Protein AF-A0A819VST8-F1 (afdb_monomer_lite)

Secondary structure (DSSP, 8-state):
-HHHHHT-B-GGGG-HHHHHHHHHHH-TT-----PPP-TTS--SS-TT-BHHHHHHTTT-S---TT---HHHHHHH--SS-------TTHHHHHHHHHHHHHHHHHHHHHHHHHHHHHHHHHHHHH--

Radius of gyration: 36.41 Å; chains: 1; bounding box: 97×29×79 Å

pLDDT: mean 84.96, std 10.05, range [50.5, 96.31]

Sequence (128 aa):
MIESLLQSTLECFYNQTCINQLNSYLLSNSSLDVKALDSSLTSRFVEKSTMEELINKLLIEQWNLSMIHENYYNACQPISCIYSYTTRNDIIYTLTIVIGLVGGIIEILKFVIPPVIQSFAQYWFKTK

Structure (mmCIF, N/CA/C/O backbone):
data_AF-A0A819VST8-F1
#
_entry.id   AF-A0A819VST8-F1
#
loop_
_atom_site.group_PDB
_atom_site.id
_atom_site.type_symbol
_atom_site.label_atom_id
_atom_site.label_alt_id
_atom_site.label_comp_id
_atom_site.label_asym_id
_atom_site.label_entity_id
_atom_site.label_seq_id
_atom_site.pdbx_PDB_ins_code
_atom_site.Cartn_x
_atom_site.Cartn_y
_atom_site.Cartn_z
_atom_site.occupancy
_atom_site.B_iso_or_equiv
_atom_site.auth_seq_id
_atom_site.auth_comp_id
_atom_site.auth_asym_id
_atom_site.auth_atom_id
_atom_site.pdbx_PDB_model_num
ATOM 1 N N . MET A 1 1 ? 15.556 8.993 4.849 1.00 66.88 1 MET A N 1
ATOM 2 C CA . MET A 1 1 ? 15.970 7.852 3.997 1.00 66.88 1 MET A CA 1
ATOM 3 C C . MET A 1 1 ? 14.804 7.320 3.168 1.00 66.88 1 MET A C 1
ATOM 5 O O . MET A 1 1 ? 14.963 7.209 1.964 1.00 66.88 1 MET A O 1
ATOM 9 N N . ILE A 1 2 ? 13.632 7.064 3.768 1.00 88.69 2 ILE A N 1
ATOM 10 C CA . ILE A 1 2 ? 12.424 6.631 3.032 1.00 88.69 2 ILE A CA 1
ATOM 11 C C . ILE A 1 2 ? 11.936 7.702 2.041 1.00 88.69 2 ILE A C 1
ATOM 13 O O . ILE A 1 2 ? 11.661 7.381 0.894 1.00 88.69 2 ILE A O 1
ATOM 17 N N . GLU A 1 3 ? 11.915 8.976 2.438 1.00 91.38 3 GLU A N 1
ATOM 18 C CA . GLU A 1 3 ? 11.487 10.079 1.557 1.00 91.38 3 GLU A CA 1
ATOM 19 C C . GLU A 1 3 ? 12.358 10.217 0.301 1.00 91.38 3 GLU A C 1
ATOM 21 O O . GLU A 1 3 ? 11.846 10.402 -0.797 1.00 91.38 3 GLU A O 1
ATOM 26 N N . SER A 1 4 ? 13.676 10.052 0.440 1.00 92.31 4 SER A N 1
ATOM 27 C CA . SER A 1 4 ? 14.606 10.099 -0.693 1.00 92.31 4 SER A CA 1
ATOM 28 C C . SER A 1 4 ? 14.367 8.958 -1.684 1.00 92.31 4 SER A C 1
ATOM 30 O O . SER A 1 4 ? 14.519 9.149 -2.885 1.00 92.31 4 SER A O 1
ATOM 32 N N . LEU A 1 5 ? 13.976 7.777 -1.191 1.00 91.31 5 LEU A N 1
ATOM 33 C CA . LEU A 1 5 ? 13.612 6.645 -2.041 1.00 91.31 5 LEU A CA 1
ATOM 34 C C . LEU A 1 5 ? 12.278 6.899 -2.750 1.00 91.31 5 LEU A C 1
ATOM 36 O O . LEU A 1 5 ? 12.171 6.640 -3.943 1.00 91.31 5 LEU A O 1
ATOM 40 N N . LEU A 1 6 ? 11.289 7.443 -2.039 1.00 94.75 6 LEU A N 1
ATOM 41 C CA . LEU A 1 6 ? 9.976 7.785 -2.593 1.00 94.75 6 LEU A CA 1
ATOM 42 C C . LEU A 1 6 ? 10.078 8.809 -3.733 1.00 94.75 6 LEU A C 1
ATOM 44 O O . LEU A 1 6 ? 9.383 8.674 -4.736 1.00 94.75 6 LEU A O 1
ATOM 48 N N . GLN A 1 7 ? 11.001 9.766 -3.620 1.00 94.94 7 GLN A N 1
ATOM 49 C CA . GLN A 1 7 ? 11.268 10.761 -4.662 1.00 94.94 7 GLN A CA 1
ATOM 50 C C . GLN A 1 7 ? 12.120 10.248 -5.835 1.00 94.94 7 GLN A C 1
ATOM 52 O O . GLN A 1 7 ? 12.202 10.927 -6.856 1.00 94.94 7 GLN A O 1
ATOM 57 N N . SER A 1 8 ? 12.765 9.083 -5.717 1.00 94.69 8 SER A N 1
ATOM 58 C CA . SER A 1 8 ? 13.571 8.513 -6.807 1.00 94.69 8 SER A CA 1
ATOM 59 C C . SER A 1 8 ? 12.707 7.964 -7.949 1.00 94.69 8 SER A C 1
ATOM 61 O O . SER A 1 8 ? 11.537 7.646 -7.743 1.00 94.69 8 SER A O 1
ATOM 63 N N . THR A 1 9 ? 13.279 7.840 -9.149 1.00 95.38 9 THR A N 1
ATOM 64 C CA . THR A 1 9 ? 12.622 7.291 -10.350 1.00 95.38 9 THR A CA 1
ATOM 65 C C . THR A 1 9 ? 13.312 6.005 -10.821 1.00 95.38 9 THR A C 1
ATOM 67 O O . THR A 1 9 ? 14.452 5.719 -10.444 1.00 95.38 9 THR A O 1
ATOM 70 N N . LEU A 1 10 ? 12.632 5.216 -11.662 1.00 91.94 10 LEU A N 1
ATOM 71 C CA . LEU A 1 10 ? 13.165 3.969 -12.242 1.00 91.94 10 LEU A CA 1
ATOM 72 C C . LEU A 1 10 ? 13.749 4.156 -13.658 1.00 91.94 10 LEU A C 1
ATOM 74 O O . LEU A 1 10 ? 13.943 3.184 -14.386 1.00 91.94 10 LEU A O 1
ATOM 78 N N . GLU A 1 11 ? 14.078 5.391 -14.046 1.00 92.94 11 GLU A N 1
ATOM 79 C CA . GLU A 1 11 ? 14.580 5.750 -15.385 1.00 92.94 11 GLU A CA 1
ATOM 80 C C . GLU A 1 11 ? 15.812 4.936 -15.812 1.00 92.94 11 GLU A C 1
ATOM 82 O O . GLU A 1 11 ? 15.970 4.593 -16.983 1.00 92.94 11 GLU A O 1
ATOM 87 N N . CYS A 1 12 ? 16.675 4.566 -14.859 1.00 91.44 12 CYS A N 1
ATOM 88 C CA . CYS A 1 12 ? 17.875 3.771 -15.128 1.00 91.44 12 CYS A CA 1
ATOM 89 C C . CYS A 1 12 ? 17.556 2.433 -15.813 1.00 91.44 12 CYS A C 1
ATOM 91 O O . CYS A 1 12 ? 18.360 1.947 -16.605 1.00 91.44 12 CYS A O 1
ATOM 93 N N . PHE A 1 13 ? 16.379 1.852 -15.560 1.00 91.25 13 PHE A N 1
ATOM 94 C CA . PHE A 1 13 ? 15.987 0.566 -16.139 1.00 91.25 13 PHE A CA 1
ATOM 95 C C . PHE A 1 13 ? 15.666 0.643 -17.636 1.00 91.25 13 PHE A C 1
ATOM 97 O O . PHE A 1 13 ? 15.646 -0.393 -18.293 1.00 91.25 13 PHE A O 1
ATOM 104 N N . TYR A 1 14 ? 15.495 1.843 -18.191 1.00 92.50 14 TYR A N 1
ATOM 105 C CA . TYR A 1 14 ? 15.276 2.082 -19.621 1.00 92.50 14 TYR A CA 1
ATOM 106 C C . TYR A 1 14 ? 16.563 2.492 -20.357 1.00 92.50 14 TYR A C 1
ATOM 108 O O . TYR A 1 14 ? 16.557 2.710 -21.567 1.00 92.50 14 TYR A O 1
ATOM 116 N N . ASN A 1 15 ? 17.700 2.582 -19.654 1.00 93.75 15 ASN A N 1
ATOM 117 C CA . ASN A 1 15 ? 18.968 3.023 -20.226 1.00 93.75 15 ASN A CA 1
ATOM 118 C C . ASN A 1 15 ? 20.072 1.973 -20.043 1.00 93.75 15 ASN A C 1
ATOM 120 O O . ASN A 1 15 ? 20.566 1.744 -18.937 1.00 93.75 15 ASN A O 1
ATOM 124 N N . GLN A 1 16 ? 20.534 1.389 -21.153 1.00 92.06 16 GLN A N 1
ATOM 125 C CA . GLN A 1 16 ? 21.549 0.333 -21.122 1.00 92.06 16 GLN A CA 1
ATOM 126 C C . GLN A 1 16 ? 22.876 0.796 -20.505 1.00 92.06 16 GLN A C 1
ATOM 128 O O . GLN A 1 16 ? 23.534 0.025 -19.811 1.00 92.06 16 GLN A O 1
ATOM 133 N N . THR A 1 17 ? 23.276 2.051 -20.713 1.00 92.88 17 THR A N 1
ATOM 134 C CA . THR A 1 17 ? 24.505 2.602 -20.125 1.00 92.88 17 THR A CA 1
ATOM 135 C C . THR A 1 17 ? 24.401 2.650 -18.604 1.00 92.88 17 THR A C 1
ATOM 137 O O . THR A 1 17 ? 25.340 2.252 -17.916 1.00 92.88 17 THR A O 1
ATOM 140 N N . CYS A 1 18 ? 23.246 3.074 -18.085 1.00 92.25 18 CYS A N 1
ATOM 141 C CA . CYS A 1 18 ? 22.991 3.115 -16.648 1.00 92.25 18 CYS A CA 1
ATOM 142 C C . CYS A 1 18 ? 22.982 1.705 -16.038 1.00 92.25 18 CYS A C 1
ATOM 144 O O . CYS A 1 18 ? 23.647 1.461 -15.032 1.00 92.25 18 CYS A O 1
ATOM 146 N N . ILE A 1 19 ? 22.318 0.747 -16.696 1.00 90.25 19 ILE A N 1
ATOM 147 C CA . ILE A 1 19 ? 22.334 -0.664 -16.285 1.00 90.25 19 ILE A CA 1
ATOM 148 C C . ILE A 1 19 ? 23.755 -1.216 -16.270 1.00 90.25 19 ILE A C 1
ATOM 150 O O . ILE A 1 19 ? 24.137 -1.847 -15.294 1.00 90.25 19 ILE A O 1
ATOM 154 N N . ASN A 1 20 ? 24.561 -0.963 -17.302 1.00 88.50 20 ASN A N 1
ATOM 155 C CA . ASN A 1 20 ? 25.937 -1.460 -17.365 1.00 88.50 20 ASN A CA 1
ATOM 156 C C . ASN A 1 20 ? 26.792 -0.919 -16.206 1.00 88.50 20 ASN A C 1
ATOM 158 O O . ASN A 1 20 ? 27.593 -1.658 -15.630 1.00 88.50 20 ASN A O 1
ATOM 162 N N . GLN A 1 21 ? 26.592 0.347 -15.824 1.00 89.12 21 GLN A N 1
ATOM 163 C CA . GLN A 1 21 ? 27.224 0.930 -14.639 1.00 89.12 21 GLN A CA 1
ATOM 164 C C . GLN A 1 21 ? 26.743 0.237 -13.361 1.00 89.12 21 GLN A C 1
ATOM 166 O O . GLN A 1 21 ? 27.568 -0.194 -12.558 1.00 89.12 21 GLN A O 1
ATOM 171 N N . LEU A 1 22 ? 25.432 0.056 -13.191 1.00 87.19 22 LEU A N 1
ATOM 172 C CA . LEU A 1 22 ? 24.858 -0.632 -12.033 1.00 87.19 22 LEU A CA 1
ATOM 173 C C . LEU A 1 22 ? 25.353 -2.084 -11.915 1.00 87.19 22 LEU A C 1
ATOM 175 O O . LEU A 1 22 ? 25.685 -2.547 -10.824 1.00 87.19 22 LEU A O 1
ATOM 179 N N . ASN A 1 23 ? 25.469 -2.777 -13.048 1.00 84.44 23 ASN A N 1
ATOM 180 C CA . ASN A 1 23 ? 25.943 -4.154 -13.150 1.00 84.44 23 ASN A CA 1
ATOM 181 C C . ASN A 1 23 ? 27.373 -4.291 -12.603 1.00 84.44 23 ASN A C 1
ATOM 183 O O . ASN A 1 23 ? 27.675 -5.238 -11.878 1.00 84.44 23 ASN A O 1
ATOM 187 N N . SER A 1 24 ? 28.233 -3.298 -12.867 1.00 80.81 24 SER A N 1
ATOM 188 C CA . SER A 1 24 ? 29.603 -3.268 -12.338 1.00 80.81 24 SER A CA 1
ATOM 189 C C . SER A 1 24 ? 29.665 -3.198 -10.804 1.00 80.81 24 SER A C 1
ATOM 191 O O . SER A 1 24 ? 30.584 -3.757 -10.205 1.00 80.81 24 SER A O 1
ATOM 193 N N . TYR A 1 25 ? 28.669 -2.573 -10.164 1.00 83.00 25 TYR A N 1
ATOM 194 C CA . TYR A 1 25 ? 28.592 -2.450 -8.707 1.00 83.00 25 TYR A CA 1
ATOM 195 C C . TYR A 1 25 ? 27.928 -3.653 -8.028 1.00 83.00 25 TYR A C 1
ATOM 197 O O . TYR A 1 25 ? 28.300 -3.988 -6.906 1.00 83.00 25 TYR A O 1
ATOM 205 N N . LEU A 1 26 ? 26.940 -4.285 -8.673 1.00 79.12 26 LEU A N 1
ATOM 206 C CA . LEU A 1 26 ? 26.102 -5.312 -8.039 1.00 79.12 26 LEU A CA 1
ATOM 207 C C . LEU A 1 26 ? 26.472 -6.757 -8.403 1.00 79.12 26 LEU A C 1
ATOM 209 O O . LEU A 1 26 ? 26.255 -7.656 -7.595 1.00 79.12 26 LEU A O 1
ATOM 213 N N . LEU A 1 27 ? 26.991 -7.005 -9.608 1.00 72.00 27 LEU A N 1
ATOM 214 C CA . LEU A 1 27 ? 27.031 -8.345 -10.213 1.00 72.00 27 LEU A CA 1
ATOM 215 C C . LEU A 1 27 ? 28.431 -8.709 -10.724 1.00 72.00 27 LEU A C 1
ATOM 217 O O . LEU A 1 27 ? 28.597 -9.296 -11.792 1.00 72.00 27 LEU A O 1
ATOM 221 N N . SER A 1 28 ? 29.452 -8.408 -9.919 1.00 65.31 28 SER A N 1
ATOM 222 C CA . SER A 1 28 ? 30.881 -8.527 -10.251 1.00 65.31 28 SER A CA 1
ATOM 223 C C . SER A 1 28 ? 31.346 -9.920 -10.726 1.00 65.31 28 SER A C 1
ATOM 225 O O . SER A 1 28 ? 32.455 -10.024 -11.234 1.00 65.31 28 SER A O 1
ATOM 227 N N . ASN A 1 29 ? 30.535 -10.978 -10.576 1.00 63.38 29 ASN A N 1
ATOM 228 C CA . ASN A 1 29 ? 30.897 -12.372 -10.886 1.00 63.38 29 ASN A CA 1
ATOM 229 C C . ASN A 1 29 ? 29.829 -13.175 -11.656 1.00 63.38 29 ASN A C 1
ATOM 231 O O . ASN A 1 29 ? 29.992 -14.381 -11.837 1.00 63.38 29 ASN A O 1
ATOM 235 N N . SER A 1 30 ? 28.738 -12.554 -12.113 1.00 65.44 30 SER A N 1
ATOM 236 C CA . SER A 1 30 ? 27.671 -13.257 -12.840 1.00 65.44 30 SER A CA 1
ATOM 237 C C . SER A 1 30 ? 27.462 -12.648 -14.219 1.00 65.44 30 SER A C 1
ATOM 239 O O . SER A 1 30 ? 27.048 -11.498 -14.338 1.00 65.44 30 SER A O 1
ATOM 241 N N . SER A 1 31 ? 27.705 -13.436 -15.265 1.00 66.12 31 SER A N 1
ATOM 242 C CA . SER A 1 31 ? 27.433 -13.084 -16.660 1.00 66.12 31 SER A CA 1
ATOM 243 C C . SER A 1 31 ? 25.932 -13.176 -16.960 1.00 66.12 31 SER A C 1
ATOM 245 O O . SER A 1 31 ? 25.486 -14.058 -17.693 1.00 66.12 31 SER A O 1
ATOM 247 N N . LEU A 1 32 ? 25.142 -12.305 -16.334 1.00 72.12 32 LEU A N 1
ATOM 248 C CA . LEU A 1 32 ? 23.738 -12.106 -16.678 1.00 72.12 32 LEU A CA 1
ATOM 249 C C . LEU A 1 32 ? 23.660 -11.025 -17.761 1.00 72.12 32 LEU A C 1
ATOM 251 O O . LEU A 1 32 ? 24.133 -9.906 -17.562 1.00 72.12 32 LEU A O 1
ATOM 255 N N . ASP A 1 33 ? 23.075 -11.370 -18.908 1.00 80.62 33 ASP A N 1
ATOM 256 C CA . ASP A 1 33 ? 22.766 -10.422 -19.984 1.00 80.62 33 ASP A CA 1
ATOM 257 C C . ASP A 1 33 ? 21.541 -9.589 -19.576 1.00 80.62 33 ASP A C 1
ATOM 259 O O . ASP A 1 33 ? 20.398 -9.929 -19.887 1.00 80.62 33 ASP A O 1
ATOM 263 N N . VAL A 1 34 ? 21.775 -8.539 -18.782 1.00 85.62 34 VAL A N 1
ATOM 264 C CA . VAL A 1 34 ? 20.727 -7.613 -18.336 1.00 85.62 34 VAL A CA 1
ATOM 265 C C . VAL A 1 34 ? 20.527 -6.541 -19.402 1.00 85.62 34 VAL A C 1
ATOM 267 O O . VAL A 1 34 ? 21.403 -5.704 -19.636 1.00 85.62 34 VAL A O 1
ATOM 270 N N . LYS A 1 35 ? 19.351 -6.551 -20.029 1.00 90.75 35 LYS A N 1
ATOM 271 C CA . LYS A 1 35 ? 18.955 -5.563 -21.035 1.00 90.75 35 LYS A CA 1
ATOM 272 C C . LYS A 1 35 ? 18.032 -4.508 -20.450 1.00 90.75 35 LYS A C 1
ATOM 274 O O . LYS A 1 35 ? 17.226 -4.799 -19.569 1.00 90.75 35 LYS A O 1
ATOM 279 N N . ALA A 1 36 ? 18.152 -3.297 -20.978 1.00 92.00 36 ALA A N 1
ATOM 280 C CA . ALA A 1 36 ? 17.223 -2.214 -20.709 1.00 92.00 36 ALA A CA 1
ATOM 281 C C . ALA A 1 36 ? 15.803 -2.558 -21.172 1.00 92.00 36 ALA A C 1
ATOM 283 O O . ALA A 1 36 ? 15.606 -3.266 -22.164 1.00 92.00 36 ALA A O 1
ATOM 284 N N . LEU A 1 37 ? 14.828 -2.041 -20.430 1.00 91.06 37 LEU A N 1
ATOM 285 C CA . LEU A 1 37 ? 13.416 -2.087 -20.776 1.00 91.06 37 LEU A CA 1
ATOM 286 C C . LEU A 1 37 ? 13.156 -1.273 -22.047 1.00 91.06 37 LEU A C 1
ATOM 288 O O . LEU A 1 37 ? 13.809 -0.262 -22.307 1.00 91.06 37 LEU A O 1
ATOM 292 N N . ASP A 1 38 ? 12.181 -1.725 -22.829 1.00 91.00 38 ASP A N 1
ATOM 293 C CA . ASP A 1 38 ? 11.779 -1.069 -24.067 1.00 91.00 38 ASP A CA 1
ATOM 294 C C . ASP A 1 38 ? 10.794 0.069 -23.772 1.00 91.00 38 ASP A C 1
ATOM 296 O O . ASP A 1 38 ? 9.662 -0.163 -23.345 1.00 91.00 38 ASP A O 1
ATOM 300 N N . SER A 1 39 ? 11.235 1.301 -24.021 1.00 87.38 39 SER A N 1
ATOM 301 C CA . SER A 1 39 ? 10.445 2.523 -23.853 1.00 87.38 39 SER A CA 1
ATOM 302 C C . SER A 1 39 ? 9.323 2.687 -24.879 1.00 87.38 39 SER A C 1
ATOM 304 O O . SER A 1 39 ? 8.426 3.508 -24.693 1.00 87.38 39 SER A O 1
ATOM 306 N N . SER A 1 40 ? 9.350 1.921 -25.973 1.00 87.81 40 SER A N 1
ATOM 307 C CA . SER A 1 40 ? 8.307 1.963 -27.001 1.00 87.81 40 SER A CA 1
ATOM 308 C C . SER A 1 40 ? 7.057 1.164 -26.623 1.00 87.81 40 SER A C 1
ATOM 310 O O . SER A 1 40 ? 5.995 1.350 -27.226 1.00 87.81 40 SER A O 1
ATOM 312 N N . LEU A 1 41 ? 7.154 0.293 -25.614 1.00 88.06 41 LEU A N 1
ATOM 313 C CA . LEU A 1 41 ? 6.019 -0.467 -25.110 1.00 88.06 41 LEU A CA 1
ATOM 314 C C . LEU A 1 41 ? 5.060 0.439 -24.338 1.00 88.06 41 LEU A C 1
ATOM 316 O O . LEU A 1 41 ? 5.452 1.331 -23.589 1.00 88.06 41 LEU A O 1
ATOM 320 N N . THR A 1 42 ? 3.763 0.187 -24.494 1.00 83.81 42 THR A N 1
ATOM 321 C CA . THR A 1 42 ? 2.738 0.936 -23.766 1.00 83.81 42 THR A CA 1
ATOM 322 C C . THR A 1 42 ? 2.745 0.526 -22.292 1.00 83.81 42 THR A C 1
ATOM 324 O O . THR A 1 42 ? 2.311 -0.575 -21.950 1.00 83.81 42 THR A O 1
ATOM 327 N N . SER A 1 43 ? 3.218 1.419 -21.423 1.00 87.25 43 SER A N 1
ATOM 328 C CA . SER A 1 43 ? 3.136 1.294 -19.964 1.00 87.25 43 SER A CA 1
ATOM 329 C C . SER A 1 43 ? 2.109 2.275 -19.400 1.00 87.25 43 SER A C 1
ATOM 331 O O . SER A 1 43 ? 1.798 3.308 -19.999 1.00 87.25 43 SER A O 1
ATOM 333 N N . ARG A 1 44 ? 1.549 1.933 -18.238 1.00 89.81 44 ARG A N 1
ATOM 334 C CA . ARG A 1 44 ? 0.669 2.829 -17.482 1.00 89.81 44 ARG A CA 1
ATOM 335 C C . ARG A 1 44 ? 1.453 3.971 -16.833 1.00 89.81 44 ARG A C 1
ATOM 337 O O . ARG A 1 44 ? 0.880 5.041 -16.620 1.00 89.81 44 ARG A O 1
ATOM 344 N N . PHE A 1 45 ? 2.716 3.735 -16.491 1.00 90.31 45 PHE A N 1
ATOM 345 C CA . PHE A 1 45 ? 3.594 4.714 -15.864 1.00 90.31 45 PHE A CA 1
ATOM 346 C C . PHE A 1 45 ? 4.587 5.254 -16.887 1.00 90.31 45 PHE A C 1
ATOM 348 O O . PHE A 1 45 ? 4.993 4.570 -17.822 1.00 90.31 45 PHE A O 1
ATOM 355 N N . VAL A 1 46 ? 4.974 6.512 -16.714 1.00 90.19 46 VAL A N 1
ATOM 356 C CA . VAL A 1 46 ? 6.021 7.114 -17.540 1.00 90.19 46 VAL A CA 1
ATOM 357 C C . VAL A 1 46 ? 7.364 6.799 -16.885 1.00 90.19 46 VAL A C 1
ATOM 359 O O . VAL A 1 46 ? 7.439 6.672 -15.667 1.00 90.19 46 VAL A O 1
ATOM 362 N N . GLU A 1 47 ? 8.443 6.718 -17.660 1.00 89.06 47 GLU A N 1
ATOM 363 C CA . GLU A 1 47 ? 9.793 6.414 -17.147 1.00 89.06 47 GLU A CA 1
ATOM 364 C C . GLU A 1 47 ? 10.213 7.308 -15.967 1.00 89.06 47 GLU A C 1
ATOM 366 O O . GLU A 1 47 ? 10.892 6.853 -15.050 1.00 89.06 47 GLU A O 1
ATOM 371 N N . LYS A 1 48 ? 9.756 8.568 -15.976 1.00 92.00 48 LYS A N 1
ATOM 372 C CA . LYS A 1 48 ? 10.046 9.591 -14.959 1.00 92.00 48 LYS A CA 1
ATOM 373 C C . LYS A 1 48 ? 9.111 9.575 -13.749 1.00 92.00 48 LYS A C 1
ATOM 375 O O . LYS A 1 48 ? 9.188 10.477 -12.917 1.00 92.00 48 LYS A O 1
ATOM 380 N N . SER A 1 49 ? 8.197 8.612 -13.663 1.00 93.94 49 SER A N 1
ATOM 381 C CA . SER A 1 49 ? 7.328 8.475 -12.497 1.00 93.94 49 SER A C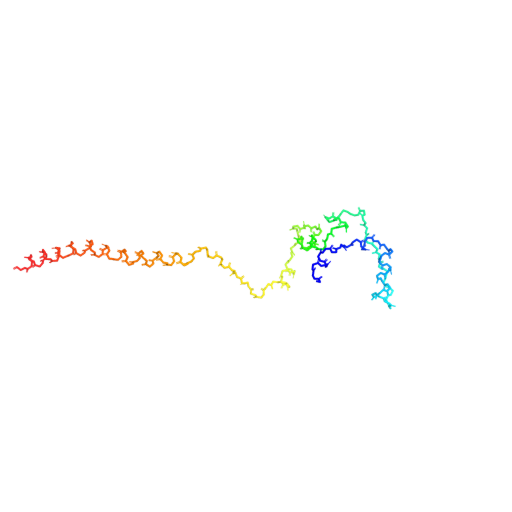A 1
ATOM 382 C C . SER A 1 49 ? 8.146 8.139 -11.253 1.00 93.94 49 SER A C 1
ATOM 384 O O . SER A 1 49 ? 9.101 7.355 -11.296 1.00 93.94 49 SER A O 1
ATOM 386 N N . THR A 1 50 ? 7.779 8.757 -10.133 1.00 95.50 50 THR A N 1
ATOM 387 C CA . THR A 1 50 ? 8.483 8.565 -8.862 1.00 95.50 50 THR A CA 1
ATOM 388 C C . THR A 1 50 ? 8.072 7.254 -8.208 1.00 95.50 50 THR A C 1
ATOM 390 O O . THR A 1 50 ? 6.957 6.762 -8.391 1.00 95.50 50 THR A O 1
ATOM 393 N N . MET A 1 51 ? 8.947 6.687 -7.384 1.00 95.25 51 MET A N 1
ATOM 394 C CA . MET A 1 51 ? 8.652 5.466 -6.641 1.00 95.25 51 MET A CA 1
ATOM 395 C C . MET A 1 51 ? 7.402 5.625 -5.761 1.00 95.25 51 MET A C 1
ATOM 397 O O . MET A 1 51 ? 6.639 4.677 -5.591 1.00 95.25 51 MET A O 1
ATOM 401 N N . GLU A 1 52 ? 7.150 6.830 -5.247 1.00 95.44 52 GLU A N 1
ATOM 402 C CA . GLU A 1 52 ? 5.913 7.170 -4.545 1.00 95.44 52 GLU A CA 1
ATOM 403 C C . GLU A 1 52 ? 4.665 6.994 -5.419 1.00 95.44 52 GLU A C 1
ATOM 405 O O . GLU A 1 52 ? 3.701 6.355 -4.993 1.00 95.44 52 GLU A O 1
ATOM 410 N N . GLU A 1 53 ? 4.674 7.516 -6.649 1.00 94.94 53 GLU A N 1
ATOM 411 C CA . GLU A 1 53 ? 3.561 7.358 -7.591 1.00 94.94 53 GLU A CA 1
ATOM 412 C C . GLU A 1 53 ? 3.300 5.884 -7.908 1.00 94.94 53 GLU A C 1
ATOM 414 O O . GLU A 1 53 ? 2.147 5.438 -7.906 1.00 94.94 53 GLU A O 1
ATOM 419 N N . LEU A 1 54 ? 4.370 5.119 -8.127 1.00 94.12 54 LEU A N 1
ATOM 420 C CA . LEU A 1 54 ? 4.303 3.688 -8.397 1.00 94.12 54 LEU A CA 1
ATOM 421 C C . LEU A 1 54 ? 3.694 2.928 -7.208 1.00 94.12 54 LEU A C 1
ATOM 423 O O . LEU A 1 54 ? 2.733 2.175 -7.384 1.00 94.12 54 LEU A O 1
ATOM 427 N N . ILE A 1 55 ? 4.193 3.162 -5.990 1.00 93.56 55 ILE A N 1
ATOM 428 C CA . ILE A 1 55 ? 3.706 2.523 -4.755 1.00 93.56 55 ILE A CA 1
ATOM 429 C C . ILE A 1 55 ? 2.243 2.876 -4.480 1.00 93.56 55 ILE A C 1
ATOM 431 O O . ILE A 1 55 ? 1.441 1.983 -4.205 1.00 93.56 55 ILE A O 1
ATOM 435 N N . ASN A 1 56 ? 1.858 4.145 -4.633 1.00 93.81 56 ASN A N 1
ATOM 436 C CA . ASN A 1 56 ? 0.474 4.595 -4.449 1.00 93.81 56 ASN A CA 1
ATOM 437 C C . ASN A 1 56 ? -0.505 3.935 -5.431 1.00 93.81 56 ASN A C 1
ATOM 439 O O . ASN A 1 56 ? -1.716 3.903 -5.196 1.00 93.81 56 ASN A O 1
ATOM 443 N N . LYS A 1 57 ? 0.003 3.404 -6.546 1.00 92.19 57 LYS A N 1
ATOM 444 C CA . LYS A 1 57 ? -0.757 2.645 -7.543 1.00 92.19 57 LYS A CA 1
ATOM 445 C C . LYS A 1 57 ? -0.443 1.146 -7.522 1.00 92.19 57 LYS A C 1
ATOM 447 O O . LYS A 1 57 ? -0.794 0.456 -8.484 1.00 92.19 57 LYS A O 1
ATOM 452 N N . LEU A 1 58 ? 0.151 0.660 -6.428 1.00 89.25 58 LEU A N 1
ATOM 453 C CA . LEU A 1 58 ? 0.478 -0.743 -6.157 1.00 89.25 58 LEU A CA 1
ATOM 454 C C . LEU A 1 58 ? 1.452 -1.366 -7.173 1.00 89.25 58 LEU A C 1
ATOM 456 O O . LEU A 1 58 ? 1.522 -2.585 -7.274 1.00 89.25 58 LEU A O 1
ATOM 460 N N . LEU A 1 59 ? 2.183 -0.546 -7.939 1.00 89.56 59 LEU A N 1
ATOM 461 C CA . LEU A 1 59 ? 3.061 -0.969 -9.038 1.00 89.56 59 LEU A CA 1
ATOM 462 C C . LEU A 1 59 ? 2.325 -1.774 -10.130 1.00 89.56 59 LEU A C 1
ATOM 464 O O . LEU A 1 59 ? 2.933 -2.538 -10.875 1.00 89.56 59 LEU A O 1
ATOM 468 N N . ILE A 1 60 ? 1.001 -1.629 -10.232 1.00 87.12 60 ILE A N 1
ATOM 469 C CA . ILE A 1 60 ? 0.192 -2.408 -11.175 1.00 87.12 60 ILE A CA 1
ATOM 470 C C . ILE A 1 60 ? 0.199 -1.724 -12.540 1.00 87.12 60 ILE A C 1
ATOM 472 O O . ILE A 1 60 ? -0.428 -0.679 -12.713 1.00 87.12 60 ILE A O 1
ATOM 476 N N . GLU A 1 61 ? 0.856 -2.335 -13.522 1.00 86.06 61 GLU A N 1
ATOM 477 C CA . GLU A 1 61 ? 0.855 -1.873 -14.918 1.00 86.06 61 GLU A CA 1
ATOM 478 C C . GLU A 1 61 ? -0.511 -2.066 -15.589 1.00 86.06 61 GLU A C 1
ATOM 480 O O . GLU A 1 61 ? -1.017 -1.170 -16.261 1.00 86.06 61 GLU A O 1
ATOM 485 N N . GLN A 1 62 ? -1.149 -3.223 -15.384 1.00 83.31 62 GLN A N 1
ATOM 486 C CA . GLN A 1 62 ? -2.400 -3.582 -16.054 1.00 83.31 62 GLN A CA 1
ATOM 487 C C . GLN A 1 62 ? -3.359 -4.282 -15.090 1.00 83.31 62 GLN A C 1
ATOM 489 O O . GLN A 1 62 ? -2.989 -5.235 -14.406 1.00 83.31 62 GLN A O 1
ATOM 494 N N . TRP A 1 63 ? -4.616 -3.837 -15.072 1.00 76.12 63 TRP A N 1
ATOM 495 C CA . TRP A 1 63 ? -5.684 -4.486 -14.314 1.00 76.12 63 TRP A CA 1
ATOM 496 C C . TRP A 1 63 ? -6.384 -5.511 -15.199 1.00 76.12 63 TRP A C 1
ATOM 498 O O . TRP A 1 63 ? -7.247 -5.160 -16.003 1.00 76.12 63 TRP A O 1
ATOM 508 N N . ASN A 1 64 ? -6.018 -6.784 -15.061 1.00 75.31 64 ASN A N 1
ATOM 509 C CA . ASN A 1 64 ? -6.750 -7.862 -15.712 1.00 75.31 64 ASN A CA 1
ATOM 510 C C . ASN A 1 64 ? -7.801 -8.426 -14.750 1.00 75.31 64 ASN A C 1
ATOM 512 O O . ASN A 1 64 ? -7.477 -9.210 -13.864 1.00 75.31 64 ASN A O 1
ATOM 516 N N . LEU A 1 65 ? -9.068 -8.064 -14.960 1.00 68.81 65 LEU A N 1
ATOM 517 C CA . LEU A 1 65 ? -10.199 -8.557 -14.161 1.00 68.81 65 LEU A CA 1
ATOM 518 C C . LEU A 1 65 ? -10.423 -10.076 -14.284 1.00 68.81 65 LEU A C 1
ATOM 520 O O . LEU A 1 65 ? -11.162 -10.646 -13.489 1.00 68.81 65 LEU A O 1
ATOM 524 N N . SER A 1 66 ? -9.788 -10.731 -15.260 1.00 68.69 66 SER A N 1
ATOM 525 C CA . SER A 1 66 ? -9.841 -12.189 -15.430 1.00 68.69 66 SER A CA 1
ATOM 526 C C . SER A 1 66 ? -8.763 -12.921 -14.623 1.00 68.69 66 SER A C 1
ATOM 528 O O . SER A 1 66 ? -8.823 -14.142 -14.502 1.00 68.69 66 SER A O 1
ATOM 530 N N . MET A 1 67 ? -7.766 -12.209 -14.079 1.00 64.75 67 MET A N 1
ATOM 531 C CA . MET A 1 67 ? -6.754 -12.804 -13.207 1.00 64.75 67 MET A CA 1
ATOM 532 C C . MET A 1 67 ? -7.248 -12.791 -11.763 1.00 64.75 67 MET A C 1
ATOM 534 O O . MET A 1 67 ? -7.209 -11.781 -11.065 1.00 64.75 67 MET A O 1
ATOM 538 N N . ILE A 1 68 ? -7.724 -13.948 -11.314 1.00 65.56 68 ILE A N 1
ATOM 539 C CA . ILE A 1 68 ? -8.091 -14.176 -9.921 1.00 65.56 68 ILE A CA 1
ATOM 540 C C . ILE A 1 68 ? -6.792 -14.263 -9.110 1.00 65.56 68 ILE A C 1
ATOM 542 O O . ILE A 1 68 ? -6.028 -15.220 -9.219 1.00 65.56 68 ILE A O 1
ATOM 546 N N . HIS A 1 69 ? -6.531 -13.254 -8.282 1.00 71.44 69 HIS A N 1
ATOM 547 C CA . HIS A 1 69 ? -5.352 -13.180 -7.415 1.00 71.44 69 HIS A CA 1
ATOM 548 C C . HIS A 1 69 ? -5.498 -14.023 -6.133 1.00 71.44 69 HIS A C 1
ATOM 550 O O . HIS A 1 69 ? -5.002 -13.636 -5.079 1.00 71.44 69 HIS A O 1
ATOM 556 N N . GLU A 1 70 ? -6.162 -15.179 -6.203 1.00 77.19 70 GLU A N 1
ATOM 557 C CA . GLU A 1 70 ? -6.410 -16.056 -5.048 1.00 77.19 70 GLU A CA 1
ATOM 558 C C . GLU A 1 70 ? -5.110 -16.510 -4.387 1.00 77.19 70 GLU A C 1
ATOM 560 O O . GLU A 1 70 ? -4.970 -16.411 -3.174 1.00 77.19 70 GLU A O 1
ATOM 565 N N . ASN A 1 71 ? -4.118 -16.938 -5.170 1.00 77.56 71 ASN A N 1
ATOM 566 C CA . ASN A 1 71 ? -2.832 -17.378 -4.622 1.00 77.56 71 ASN A CA 1
ATOM 567 C C . ASN A 1 71 ? -2.085 -16.242 -3.911 1.00 77.56 71 ASN A C 1
ATOM 569 O O . ASN A 1 71 ? -1.493 -16.458 -2.857 1.00 77.56 71 ASN A O 1
ATOM 573 N N . TYR A 1 72 ? -2.136 -15.031 -4.471 1.00 77.00 72 TYR A N 1
ATOM 574 C CA . TYR A 1 72 ? -1.535 -13.851 -3.851 1.00 77.00 72 TYR A CA 1
ATOM 575 C C . TYR A 1 72 ? -2.274 -13.471 -2.564 1.00 77.00 72 TYR A C 1
ATOM 577 O O . TYR A 1 72 ? -1.644 -13.251 -1.534 1.00 77.00 72 TYR A O 1
ATOM 585 N N . TYR A 1 73 ? -3.608 -13.466 -2.597 1.00 79.94 73 TYR A N 1
ATOM 586 C CA . TYR A 1 73 ? -4.429 -13.228 -1.417 1.00 79.94 73 TYR A CA 1
ATOM 587 C C . TYR A 1 73 ? -4.150 -14.265 -0.326 1.00 79.94 73 TYR A C 1
ATOM 589 O O . TYR A 1 73 ? -3.872 -13.894 0.803 1.00 79.94 73 TYR A O 1
ATOM 597 N N . ASN A 1 74 ? -4.117 -15.554 -0.659 1.00 82.88 74 ASN A N 1
ATOM 598 C CA . ASN A 1 74 ? -3.840 -16.623 0.301 1.00 82.88 74 ASN A CA 1
ATOM 599 C C . ASN A 1 74 ? -2.441 -16.512 0.924 1.00 82.88 74 ASN A C 1
ATOM 601 O O . ASN A 1 74 ? -2.269 -16.846 2.095 1.00 82.88 74 ASN A O 1
ATOM 605 N N . ALA A 1 75 ? -1.450 -16.029 0.168 1.00 83.50 75 ALA A N 1
ATOM 606 C CA . ALA A 1 75 ? -0.095 -15.811 0.667 1.00 83.50 75 ALA A CA 1
ATOM 607 C C . ALA A 1 75 ? 0.037 -14.548 1.535 1.00 83.50 75 ALA A C 1
ATOM 609 O O . ALA A 1 75 ? 0.839 -14.527 2.466 1.00 83.50 75 ALA A O 1
ATOM 610 N N . CYS A 1 76 ? -0.723 -13.494 1.227 1.00 83.06 76 CYS A N 1
ATOM 611 C CA . CYS A 1 76 ? -0.584 -12.178 1.853 1.00 83.06 76 CYS A CA 1
ATOM 612 C C . CYS A 1 76 ? -1.752 -11.789 2.768 1.00 83.06 76 CYS A C 1
ATOM 614 O O . CYS A 1 76 ? -1.751 -10.677 3.301 1.00 83.06 76 CYS A O 1
ATOM 616 N N . GLN A 1 77 ? -2.749 -12.658 2.956 1.00 83.31 77 GLN A N 1
ATOM 617 C CA . GLN A 1 77 ? -3.891 -12.350 3.806 1.00 83.31 77 GLN A CA 1
ATOM 618 C C . GLN A 1 77 ? -3.421 -12.097 5.245 1.00 83.31 77 GLN A C 1
ATOM 620 O O . GLN A 1 77 ? -2.577 -12.831 5.772 1.00 83.31 77 GLN A O 1
ATOM 625 N N . PRO A 1 78 ? -3.949 -11.058 5.905 1.00 81.12 78 PRO A N 1
ATOM 626 C CA . PRO A 1 78 ? -3.618 -10.797 7.293 1.00 81.12 78 PRO A CA 1
ATOM 627 C C . PRO A 1 78 ? -4.092 -11.962 8.171 1.00 81.12 78 PRO A C 1
ATOM 629 O O . PRO A 1 78 ? -5.211 -12.449 8.024 1.00 81.12 78 PRO A O 1
ATOM 632 N N . ILE A 1 79 ? -3.253 -12.380 9.123 1.00 83.19 79 ILE A N 1
ATOM 633 C CA . ILE A 1 79 ? -3.592 -13.432 10.103 1.00 83.19 79 ILE A CA 1
ATOM 63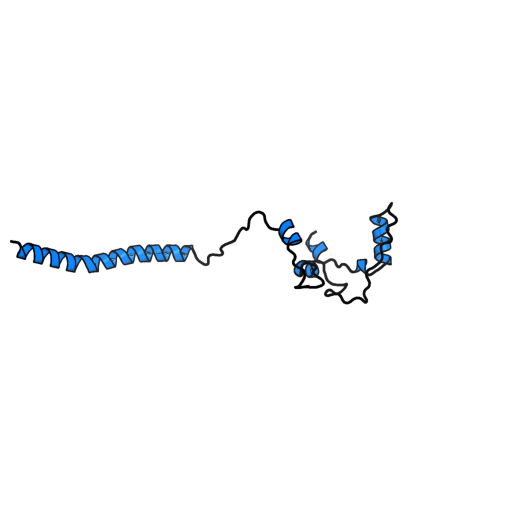4 C C . ILE A 1 79 ? -4.797 -13.004 10.956 1.00 83.19 79 ILE A C 1
ATOM 636 O O . ILE A 1 79 ? -5.616 -13.825 11.3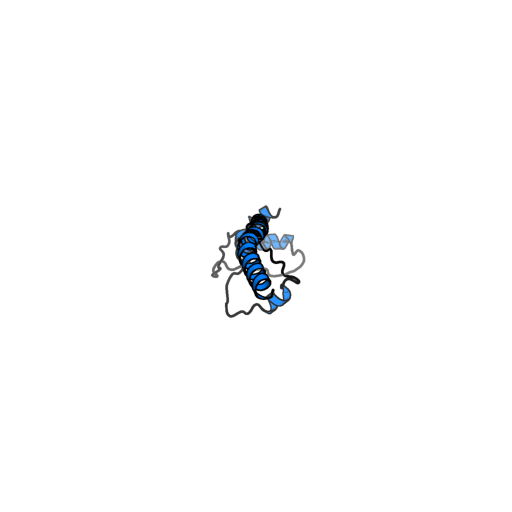62 1.00 83.19 79 ILE A O 1
ATOM 640 N N . SER A 1 80 ? -4.912 -11.703 11.218 1.00 82.00 80 SER A N 1
ATOM 641 C CA . SER A 1 80 ? -6.038 -11.102 11.916 1.00 82.00 80 SER A CA 1
ATOM 642 C C . SER A 1 80 ? -6.370 -9.743 11.306 1.00 82.00 80 SER A C 1
ATOM 644 O O . SER A 1 80 ? -5.502 -8.894 11.101 1.00 82.00 80 SER A O 1
ATOM 646 N N . CYS A 1 81 ? -7.650 -9.526 11.014 1.00 79.50 81 CYS A N 1
ATOM 647 C CA . CYS A 1 81 ? -8.150 -8.217 10.617 1.00 79.50 81 CYS A CA 1
ATOM 648 C C . CYS A 1 81 ? -8.445 -7.402 11.876 1.00 79.50 81 CYS A C 1
ATOM 650 O O . CYS A 1 81 ? -9.299 -7.785 12.675 1.00 79.50 81 CYS A O 1
ATOM 652 N N . ILE A 1 82 ? -7.764 -6.268 12.041 1.00 75.62 82 ILE A N 1
ATOM 653 C CA . ILE A 1 82 ? -8.097 -5.291 13.079 1.00 75.62 82 ILE A CA 1
ATOM 654 C C . ILE A 1 82 ? -8.931 -4.200 12.422 1.00 75.62 82 ILE A C 1
ATOM 656 O O . ILE A 1 82 ? -8.440 -3.417 11.614 1.00 75.62 82 ILE A O 1
ATOM 660 N N . TYR A 1 83 ? -10.209 -4.164 12.763 1.00 72.00 83 TYR A N 1
ATOM 661 C CA . TYR A 1 83 ? -11.118 -3.099 12.366 1.00 72.00 83 TYR A CA 1
ATOM 662 C C . TYR A 1 83 ? -11.055 -1.979 13.408 1.00 72.00 83 TYR A C 1
ATOM 664 O O . TYR A 1 83 ? -11.346 -2.187 14.586 1.00 72.00 83 TYR A O 1
ATOM 672 N N . SER A 1 84 ? -10.673 -0.776 12.980 1.00 67.19 84 SER A N 1
ATOM 673 C CA . SER A 1 84 ? -10.840 0.430 13.785 1.00 67.19 84 SER A CA 1
ATOM 674 C C . SER A 1 84 ? -12.267 0.942 13.603 1.00 67.19 84 SER A C 1
ATOM 676 O O . SER A 1 84 ? -12.623 1.532 12.585 1.00 67.19 84 SER A O 1
ATOM 678 N N . TYR A 1 85 ? -13.120 0.712 14.599 1.00 66.50 85 TYR A N 1
ATOM 679 C CA . TYR A 1 85 ? -14.406 1.395 14.652 1.00 66.50 85 TYR A CA 1
ATOM 680 C C . TYR A 1 85 ? -14.149 2.857 15.017 1.00 66.50 85 TYR A C 1
ATOM 682 O O . TYR A 1 85 ? -13.894 3.187 16.172 1.00 66.50 85 TYR A O 1
ATOM 690 N N . THR A 1 86 ? -14.192 3.753 14.032 1.00 63.84 86 THR A N 1
ATOM 691 C CA . THR A 1 86 ? -14.250 5.195 14.292 1.00 63.84 86 THR A CA 1
ATOM 692 C C . THR A 1 86 ? -15.675 5.543 14.713 1.00 63.84 86 THR A C 1
ATOM 694 O O . THR A 1 86 ? -16.481 6.019 13.910 1.00 63.84 86 THR A O 1
ATOM 697 N N . THR A 1 87 ? -16.032 5.246 15.958 1.00 61.19 87 THR A N 1
ATOM 698 C CA . THR A 1 87 ? -17.319 5.647 16.521 1.00 61.19 87 THR A CA 1
ATOM 699 C C . THR A 1 87 ? -17.300 7.152 16.772 1.00 61.19 87 THR A C 1
ATOM 701 O O . THR A 1 87 ? -16.600 7.691 17.631 1.00 61.19 87 THR A O 1
ATOM 704 N N . ARG A 1 88 ? -18.050 7.891 15.954 1.00 61.66 88 ARG A N 1
ATOM 705 C CA . ARG A 1 88 ? -18.230 9.330 16.139 1.00 61.66 88 ARG A CA 1
ATOM 706 C C . ARG A 1 88 ? -19.069 9.542 17.408 1.00 61.66 88 ARG A C 1
ATOM 708 O O . ARG A 1 88 ? -20.249 9.218 17.414 1.00 61.66 88 ARG A O 1
ATOM 715 N N . ASN A 1 89 ? -18.468 10.134 18.444 1.00 66.88 89 ASN A N 1
ATOM 716 C CA . ASN A 1 89 ? -19.123 10.608 19.676 1.00 66.88 89 ASN A CA 1
ATOM 717 C C . ASN A 1 89 ? -19.704 9.549 20.649 1.00 66.88 89 ASN A C 1
ATOM 719 O O . ASN A 1 89 ? -20.736 9.806 21.275 1.00 66.88 89 ASN A O 1
ATOM 723 N N . ASP A 1 90 ? -19.020 8.426 20.897 1.00 76.44 90 ASP A N 1
ATOM 724 C CA . ASP A 1 90 ? -19.463 7.432 21.905 1.00 76.44 90 ASP A CA 1
ATOM 725 C C . ASP A 1 90 ? -19.734 8.027 23.298 1.00 76.44 90 ASP A C 1
ATOM 727 O O . ASP A 1 90 ? -20.679 7.634 23.987 1.00 76.44 90 ASP A O 1
ATOM 731 N N . ILE A 1 91 ? -18.949 9.028 23.707 1.00 83.75 91 ILE A N 1
ATOM 732 C CA . ILE A 1 91 ? -19.092 9.675 25.019 1.00 83.75 91 ILE A CA 1
ATOM 733 C C . ILE A 1 91 ? -20.426 10.435 25.120 1.00 83.75 91 ILE A C 1
ATOM 735 O O . ILE A 1 91 ? -21.151 10.298 26.106 1.00 83.75 91 ILE A O 1
ATOM 739 N N . ILE A 1 92 ? -20.781 11.212 24.091 1.00 87.00 92 ILE A N 1
ATOM 740 C CA . ILE A 1 92 ? -22.024 12.005 24.076 1.00 87.00 92 ILE A CA 1
ATOM 741 C C . ILE A 1 92 ? -23.246 11.090 23.953 1.00 87.00 92 ILE A C 1
ATOM 743 O O . ILE A 1 92 ? -24.270 11.335 24.597 1.00 87.00 92 ILE A O 1
ATOM 747 N N . TYR A 1 93 ? -23.130 10.014 23.171 1.00 87.25 93 TYR A N 1
ATOM 748 C CA . TYR A 1 93 ? -24.179 9.007 23.039 1.00 87.25 93 TYR A CA 1
ATOM 749 C C . TYR A 1 93 ? -24.472 8.320 24.381 1.00 87.25 93 TYR A C 1
ATOM 751 O O . TYR A 1 93 ? -25.620 8.293 24.828 1.00 87.25 93 TYR A O 1
ATOM 759 N N . THR A 1 94 ? -23.425 7.874 25.082 1.00 88.12 94 THR A N 1
ATOM 760 C CA . THR A 1 94 ? -23.544 7.236 26.403 1.00 88.12 94 THR A CA 1
ATOM 761 C C . THR A 1 94 ? -24.191 8.174 27.426 1.00 88.12 94 THR A C 1
ATOM 763 O O . THR A 1 94 ? -25.110 7.776 28.141 1.00 88.12 94 THR A O 1
ATOM 766 N N . LEU A 1 95 ? -23.773 9.444 27.463 1.00 93.81 95 LEU A N 1
ATOM 767 C CA . LEU A 1 95 ? -24.323 10.428 28.398 1.00 93.81 95 LEU A CA 1
ATOM 768 C C . LEU A 1 95 ? -25.816 10.690 28.150 1.00 93.81 95 LEU A C 1
ATOM 770 O O . LEU A 1 95 ? -26.602 10.766 29.094 1.00 93.81 95 LEU A O 1
ATOM 774 N N . THR A 1 96 ? -26.215 10.785 26.882 1.00 92.56 96 THR A N 1
ATOM 775 C CA . THR A 1 96 ? -27.610 11.039 26.502 1.00 92.56 96 THR A CA 1
ATOM 776 C C . THR A 1 96 ? -28.512 9.869 26.897 1.00 92.56 96 THR A C 1
ATOM 778 O O . THR A 1 96 ? -29.618 10.093 27.388 1.00 92.56 96 THR A O 1
ATOM 781 N N . ILE A 1 97 ? -28.029 8.627 26.766 1.00 93.56 97 ILE A N 1
ATOM 782 C CA . ILE A 1 97 ? -28.751 7.433 27.231 1.00 93.56 97 ILE A CA 1
ATOM 783 C C . ILE A 1 97 ? -28.960 7.472 28.746 1.00 93.56 97 ILE A C 1
ATOM 785 O O . ILE A 1 97 ? -30.074 7.238 29.209 1.00 93.56 97 ILE A O 1
ATOM 789 N N . VAL A 1 98 ? -27.923 7.792 29.526 1.00 95.88 98 VAL A N 1
ATOM 790 C CA . VAL A 1 98 ? -28.030 7.838 30.994 1.00 95.88 98 VAL A CA 1
ATOM 791 C C . VAL A 1 98 ? -29.031 8.906 31.437 1.00 95.88 98 VAL A C 1
ATOM 793 O O . VAL A 1 98 ? -29.910 8.623 32.252 1.00 95.88 98 VAL A O 1
ATOM 796 N N . ILE A 1 99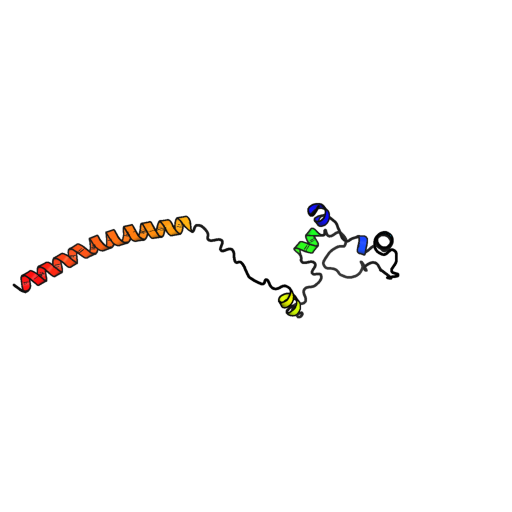 ? -28.949 10.111 30.865 1.00 95.69 99 ILE A N 1
ATOM 797 C CA . ILE A 1 99 ? -29.884 11.203 31.168 1.00 95.69 99 ILE A CA 1
ATOM 798 C C . ILE A 1 99 ? -31.314 10.811 30.772 1.00 95.69 99 ILE A C 1
ATOM 800 O O . ILE A 1 99 ? -32.245 11.013 31.553 1.00 95.69 99 ILE A O 1
ATOM 804 N N . GLY A 1 100 ? -31.488 10.210 29.591 1.00 95.00 100 GLY A N 1
ATOM 805 C CA . GLY A 1 100 ? -32.784 9.748 29.098 1.00 95.00 100 GLY A CA 1
ATOM 806 C C . GLY A 1 100 ? -33.408 8.657 29.969 1.00 95.00 100 GLY A C 1
ATOM 807 O O . GLY A 1 100 ? -34.603 8.715 30.246 1.00 95.00 100 GLY A O 1
ATOM 808 N N . LEU A 1 101 ? -32.614 7.700 30.459 1.00 96.31 101 LEU A N 1
ATOM 809 C CA . LEU A 1 101 ? -33.086 6.643 31.357 1.00 96.31 101 LEU A CA 1
ATOM 810 C C . LEU A 1 101 ? -33.529 7.202 32.708 1.00 96.31 101 LEU A C 1
ATOM 812 O O . LEU A 1 101 ? -34.633 6.903 33.160 1.00 96.31 101 LEU A O 1
ATOM 816 N N . VAL A 1 102 ? -32.700 8.037 33.340 1.00 96.12 102 VAL A N 1
ATOM 817 C CA . VAL A 1 102 ? -33.027 8.622 34.647 1.00 96.12 102 VAL A CA 1
ATOM 818 C C . VAL A 1 102 ? -34.261 9.517 34.536 1.00 96.12 102 VAL A C 1
ATOM 820 O O . VAL A 1 102 ? -35.204 9.361 35.311 1.00 96.12 102 VAL A O 1
ATOM 823 N N . GLY A 1 103 ? -34.293 10.413 33.545 1.00 91.56 103 GLY A N 1
ATOM 824 C CA . GLY A 1 103 ? -35.432 11.303 33.324 1.00 91.56 103 GLY A CA 1
ATOM 825 C C . GLY A 1 103 ? -36.710 10.545 32.957 1.00 91.56 103 GLY A C 1
ATOM 826 O O . GLY A 1 103 ? -37.765 10.794 33.537 1.00 91.56 103 GLY A O 1
ATOM 827 N N . GLY A 1 104 ? -36.612 9.578 32.044 1.00 94.94 104 GLY A N 1
ATOM 828 C CA . GLY A 1 104 ? -37.753 8.800 31.567 1.00 94.94 104 GLY A CA 1
ATOM 829 C C . GLY A 1 104 ? -38.404 7.964 32.665 1.00 94.94 104 GLY A C 1
ATOM 830 O O . GLY A 1 104 ? -39.623 7.995 32.814 1.00 94.94 104 GLY A O 1
ATOM 831 N N . ILE A 1 105 ? -37.610 7.265 33.480 1.00 95.50 105 ILE A N 1
ATOM 832 C CA . ILE A 1 105 ? -38.134 6.429 34.572 1.00 95.50 105 ILE A CA 1
ATOM 833 C C . ILE A 1 105 ? -38.883 7.280 35.602 1.00 95.50 105 ILE A C 1
ATOM 835 O O . ILE A 1 105 ? -39.968 6.898 36.041 1.00 95.50 105 ILE A O 1
ATOM 839 N N . ILE A 1 106 ? -38.335 8.442 35.968 1.00 94.62 106 ILE A N 1
ATOM 840 C CA . ILE A 1 106 ? -38.951 9.335 36.956 1.00 94.62 106 ILE A CA 1
A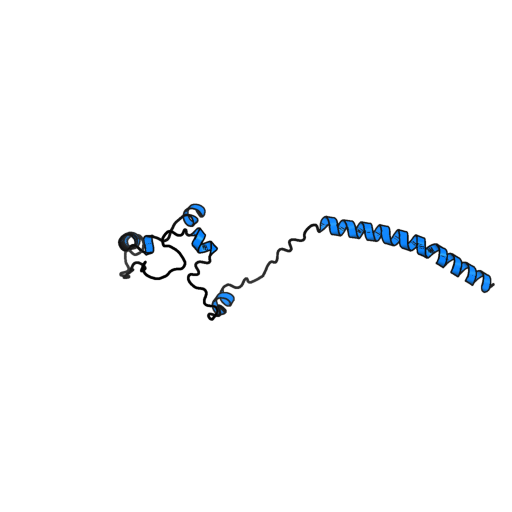TOM 841 C C . ILE A 1 106 ? -40.295 9.870 36.448 1.00 94.62 106 ILE A C 1
ATOM 843 O O . ILE A 1 106 ? -41.280 9.850 37.188 1.00 94.62 106 ILE A O 1
ATOM 847 N N . GLU A 1 107 ? -40.359 10.325 35.196 1.00 93.12 107 GLU A N 1
ATOM 848 C CA . GLU A 1 107 ? -41.590 10.885 34.628 1.00 93.12 107 GLU A CA 1
ATOM 849 C C . GLU A 1 107 ? -42.672 9.820 34.403 1.00 93.12 107 GLU A C 1
ATOM 851 O O . GLU A 1 107 ? -43.832 10.038 34.762 1.00 93.12 107 GLU A O 1
ATOM 856 N N . ILE A 1 108 ? -42.304 8.628 33.918 1.00 94.94 108 ILE A N 1
ATOM 857 C CA . ILE A 1 108 ? -43.244 7.502 33.782 1.00 94.94 108 ILE A CA 1
ATOM 858 C C . ILE A 1 108 ? -43.824 7.128 35.147 1.00 94.94 108 ILE A C 1
ATOM 860 O O . ILE A 1 108 ? -45.033 6.944 35.283 1.00 94.94 108 ILE A O 1
ATOM 8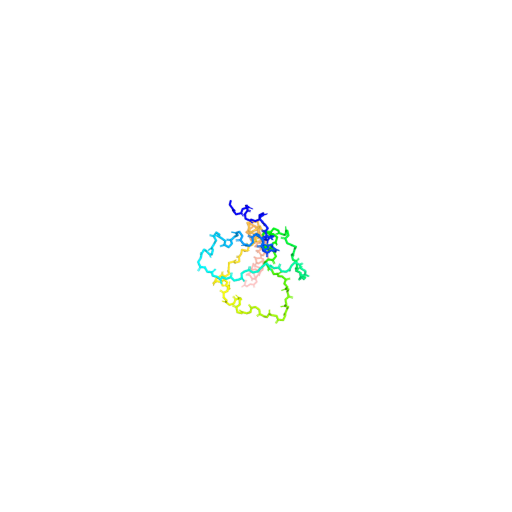64 N N . LEU A 1 109 ? -42.982 7.047 36.177 1.00 91.00 109 LEU A N 1
ATOM 865 C CA . LEU A 1 109 ? -43.423 6.657 37.509 1.00 91.00 109 LEU A CA 1
ATOM 866 C C . LEU A 1 109 ? -44.405 7.680 38.105 1.00 91.00 109 LEU A C 1
ATOM 868 O O . LEU A 1 109 ? -45.437 7.289 38.651 1.00 91.00 109 LEU A O 1
ATOM 872 N N . LYS A 1 110 ? -44.149 8.985 37.938 1.00 91.62 110 LYS A N 1
ATOM 873 C CA . LYS A 1 110 ? -45.087 10.046 38.352 1.00 91.62 110 LYS A CA 1
ATOM 874 C C . LYS A 1 110 ? -46.426 9.972 37.622 1.00 91.62 110 LYS A C 1
ATOM 876 O O . LYS A 1 110 ? -47.449 10.282 38.223 1.00 91.62 110 LYS A O 1
ATOM 881 N N . PHE A 1 111 ? -46.429 9.573 36.353 1.00 93.56 111 PHE A N 1
ATOM 882 C CA . PHE A 1 111 ? -47.655 9.437 35.569 1.00 93.56 111 PHE A CA 1
ATOM 883 C C . PHE A 1 111 ? -48.465 8.188 35.957 1.00 93.56 111 PHE A C 1
ATOM 885 O O . PHE A 1 111 ? -49.692 8.234 36.012 1.00 93.56 111 PHE A O 1
ATOM 892 N N . VAL A 1 112 ? -47.789 7.077 36.262 1.00 93.75 112 VAL A N 1
ATOM 893 C CA . VAL A 1 112 ? -48.424 5.776 36.537 1.00 93.75 112 VAL A CA 1
ATOM 894 C C . VAL A 1 112 ? -48.903 5.639 37.986 1.00 93.75 112 VAL A C 1
ATOM 896 O O . VAL A 1 112 ? -49.936 5.017 38.228 1.00 93.75 112 VAL A O 1
ATOM 899 N N . ILE A 1 113 ? -48.208 6.226 38.965 1.00 92.25 113 ILE A N 1
ATOM 900 C CA . ILE A 1 113 ? -48.569 6.086 40.387 1.00 92.25 113 ILE A CA 1
ATOM 901 C C . ILE A 1 113 ? -49.995 6.593 40.712 1.00 92.25 113 ILE A C 1
ATOM 903 O O . ILE A 1 113 ? -50.747 5.843 41.341 1.00 92.25 113 ILE A O 1
ATOM 907 N N . PRO A 1 114 ? -50.421 7.809 40.311 1.00 90.25 114 PRO A N 1
ATOM 908 C CA . PRO A 1 114 ? -51.742 8.337 40.660 1.00 90.25 114 PRO A CA 1
ATOM 909 C C . PRO A 1 114 ? -52.928 7.455 40.216 1.00 90.25 114 PRO A C 1
ATOM 911 O O . PRO A 1 114 ? -53.767 7.147 41.068 1.00 90.25 114 PRO A O 1
ATOM 914 N N . PRO A 1 115 ? -53.024 6.993 38.949 1.00 89.56 115 PRO A N 1
ATOM 915 C CA . PRO A 1 115 ? -54.140 6.149 38.519 1.00 89.56 115 PRO A CA 1
ATOM 916 C C . PRO A 1 115 ? -54.112 4.754 39.157 1.00 89.56 115 PRO A C 1
ATOM 918 O O . PRO A 1 115 ? -55.172 4.186 39.435 1.00 89.56 115 PRO A O 1
ATOM 921 N N . VAL A 1 116 ? -52.923 4.208 39.440 1.00 91.69 116 VAL A N 1
ATOM 922 C CA . VAL A 1 116 ? -52.782 2.916 40.129 1.00 91.69 116 VAL A CA 1
ATOM 923 C C . VAL A 1 116 ? -53.298 3.010 41.564 1.00 91.69 116 VAL A C 1
ATOM 925 O O . VAL A 1 116 ? -54.104 2.176 41.972 1.00 91.69 116 VAL A O 1
ATOM 928 N N . ILE A 1 117 ? -52.908 4.050 42.311 1.00 93.50 117 ILE A N 1
ATOM 929 C CA . ILE A 1 117 ? -53.388 4.267 43.685 1.00 93.50 117 ILE A CA 1
ATOM 930 C C . ILE A 1 117 ? -54.906 4.478 43.704 1.00 93.50 117 ILE A C 1
ATOM 932 O O . ILE A 1 117 ? -55.588 3.889 44.541 1.00 93.50 117 ILE A O 1
ATOM 936 N N . GLN A 1 118 ? -55.454 5.273 42.780 1.00 88.69 118 GLN A N 1
ATOM 937 C CA . GLN A 1 118 ? -56.901 5.508 42.703 1.00 88.69 118 GLN A CA 1
ATOM 938 C C . GLN A 1 118 ? -57.682 4.222 42.417 1.00 88.69 118 GLN A C 1
ATOM 940 O O . GLN A 1 118 ? -58.674 3.947 43.090 1.00 88.69 118 GLN A O 1
ATOM 945 N N . SER A 1 119 ? -57.209 3.405 41.475 1.00 87.12 119 SER A N 1
ATOM 946 C CA . SER A 1 119 ? -57.843 2.124 41.140 1.00 87.12 119 SER A CA 1
ATOM 947 C C . SER A 1 119 ? -57.788 1.145 42.314 1.00 87.12 119 SER A C 1
ATOM 949 O O . SER A 1 119 ? -58.777 0.480 42.624 1.00 87.12 119 SER A O 1
ATOM 951 N N . PHE A 1 120 ? -56.651 1.092 43.014 1.00 90.69 120 PHE A N 1
ATOM 952 C CA . PHE A 1 120 ? -56.474 0.233 44.181 1.00 90.69 120 PHE A CA 1
ATOM 953 C C . PHE A 1 120 ? -57.362 0.672 45.354 1.00 90.69 120 PHE A C 1
ATOM 955 O O . PHE A 1 120 ? -58.016 -0.160 45.980 1.00 90.69 120 PHE A O 1
ATOM 962 N N . ALA A 1 121 ? -57.452 1.979 45.614 1.00 87.94 121 ALA A N 1
ATOM 963 C CA . ALA A 1 121 ? -58.318 2.537 46.649 1.00 87.94 121 ALA A CA 1
ATOM 964 C C . ALA A 1 121 ? -59.805 2.278 46.353 1.00 87.94 121 ALA A C 1
ATOM 966 O O . ALA A 1 121 ? -60.537 1.840 47.239 1.00 87.94 121 ALA A O 1
ATOM 967 N N . GLN A 1 122 ? -60.250 2.486 45.108 1.00 84.19 122 GLN A N 1
ATOM 968 C CA . GLN A 1 122 ? -61.627 2.196 44.691 1.00 84.19 122 GLN A CA 1
ATOM 969 C C . GLN A 1 122 ? -61.973 0.711 44.823 1.00 84.19 122 GLN A C 1
ATOM 971 O O . GLN A 1 122 ? -63.062 0.377 45.284 1.00 84.19 122 GLN A O 1
ATOM 976 N N . TYR A 1 123 ? -61.052 -0.179 44.449 1.00 85.38 123 TYR A N 1
ATOM 977 C CA . TYR A 1 123 ? -61.241 -1.616 44.614 1.00 85.38 123 TYR A CA 1
ATOM 978 C C . TYR A 1 123 ? -61.378 -1.992 46.094 1.00 85.38 123 TYR A C 1
ATOM 980 O O . TYR A 1 123 ? -62.327 -2.678 46.463 1.00 85.38 123 TYR A O 1
ATOM 988 N N . TRP A 1 124 ? -60.499 -1.464 46.953 1.00 83.56 124 TRP A N 1
ATOM 989 C CA . TRP A 1 124 ? -60.497 -1.755 48.388 1.00 83.56 124 TRP A CA 1
ATOM 990 C C . TRP A 1 124 ? -61.778 -1.287 49.095 1.00 83.56 124 TRP A C 1
ATOM 992 O O . TRP A 1 124 ? -62.349 -2.041 49.881 1.00 83.56 124 TRP A O 1
ATOM 1002 N N . PHE A 1 125 ? -62.277 -0.089 48.763 1.00 77.88 125 PHE A N 1
ATOM 1003 C CA . PHE A 1 125 ? -63.558 0.427 49.267 1.00 77.88 125 PHE A CA 1
ATOM 1004 C C . PHE A 1 125 ? -64.781 -0.341 48.751 1.00 77.88 125 PHE A C 1
ATOM 1006 O O . PHE A 1 125 ? -65.833 -0.269 49.372 1.00 77.88 125 PHE A O 1
ATOM 1013 N N . LYS A 1 126 ? -64.668 -1.064 47.632 1.00 72.12 126 LYS A N 1
ATOM 1014 C CA . LYS A 1 126 ? -65.760 -1.870 47.066 1.00 72.12 126 LYS A CA 1
ATOM 1015 C C . LYS A 1 126 ? -65.826 -3.287 47.654 1.00 72.12 126 LYS A C 1
ATOM 1017 O O . LYS A 1 126 ? -66.873 -3.921 47.590 1.00 72.12 126 LYS A O 1
ATOM 1022 N N . THR A 1 127 ? -64.716 -3.792 48.195 1.00 68.62 127 THR A N 1
ATOM 1023 C CA . THR A 1 127 ? -64.615 -5.104 48.870 1.00 68.62 127 THR A CA 1
ATOM 1024 C C . THR A 1 127 ? -64.913 -5.079 50.373 1.00 68.62 127 THR A C 1
ATOM 1026 O O . THR A 1 127 ? -64.882 -6.138 50.999 1.00 68.62 127 THR A O 1
ATOM 1029 N N . LYS A 1 128 ? -65.177 -3.908 50.958 1.00 50.50 128 LYS A N 1
ATOM 1030 C CA . LYS A 1 128 ? -65.548 -3.728 52.368 1.00 50.50 128 LYS A CA 1
ATOM 1031 C C . LYS A 1 128 ? -67.002 -3.287 52.470 1.00 50.50 128 LYS A C 1
ATOM 1033 O O . LYS A 1 128 ? -67.664 -3.735 53.429 1.00 50.50 128 LYS A O 1
#

Foldseek 3Di:
DVVVQQQDFQLLLQDPVSVVVVCVVPPVDDPDPRDHDDQVDDWPDHRNDGNNNCVVVVVDRDDDPPDDCVVVCVVPPDPDDDDDPPPDCPPVVVVVVVVCVVVVVVVVCVVPVPVVVVVVVVVVVVVD

Organism: NCBI:txid392030